Protein AF-A0AAV8TNM1-F1 (afdb_monomer_lite)

InterPro domains:
  IPR029068 Glyoxalase/Bleomycin resistance protein/Dihydroxybiphenyl dioxygenase [SSF54593] (6-92)
  IPR052164 Anthracycline and Secondary Metabolite Biosynthesis Protein [PTHR33993] (39-92)

pLDDT: mean 73.24, std 15.7, range [40.53, 92.38]

Organi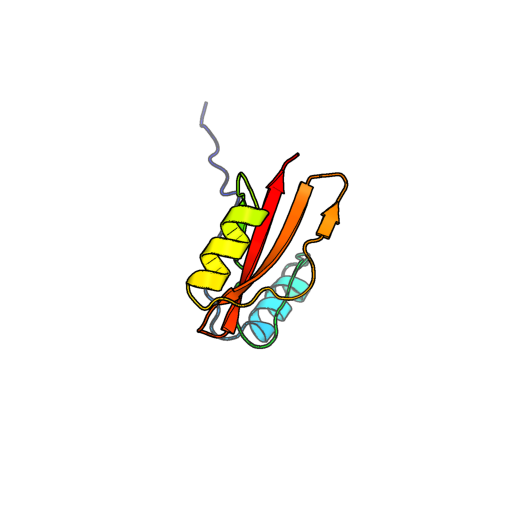sm: NCBI:txid1862640

Foldseek 3Di:
DDDDDDDPDDDDDDPQQVVVCCCCCVVVVDDDPDGDRPDPDAAEDEDQDPVVVQVVQVVVVKDWDDDWDQDPQFIWTWIADPVRHIYIYTYGD

Secondary structure (DSSP, 8-state):
-PPP---S------S-HHHHHHIIIIIS--------SS-S-PEEEE-S-HHHHHHHHHHTT-EE-SPPEEETTEEEEEEE-TTS-EEEEEEE-

Structure (mmCIF, N/CA/C/O backbone):
data_AF-A0AAV8TNM1-F1
#
_entry.id   AF-A0AAV8TNM1-F1
#
loop_
_atom_site.group_PDB
_atom_site.id
_atom_site.type_symbol
_atom_site.label_atom_id
_atom_site.label_alt_id
_atom_site.label_comp_id
_atom_site.label_asym_id
_atom_site.label_entity_id
_atom_site.label_seq_id
_atom_site.pdbx_PDB_ins_code
_atom_site.Cartn_x
_atom_site.Cartn_y
_atom_site.Cartn_z
_atom_site.occupancy
_atom_site.B_iso_or_equiv
_atom_site.auth_seq_id
_atom_site.auth_comp_id
_atom_site.auth_asym_id
_atom_site.auth_atom_id
_atom_site.pdbx_PDB_model_num
ATOM 1 N N . MET A 1 1 ? 6.955 33.857 23.801 1.00 40.53 1 MET A N 1
ATOM 2 C CA . MET A 1 1 ? 6.569 32.438 23.641 1.00 40.53 1 MET A CA 1
ATOM 3 C C . MET A 1 1 ? 6.486 32.152 22.151 1.00 40.53 1 MET A C 1
ATOM 5 O O . MET A 1 1 ? 5.582 32.664 21.510 1.00 40.53 1 MET A O 1
ATOM 9 N N . GLY A 1 2 ? 7.484 31.472 21.580 1.00 48.34 2 GLY A N 1
ATOM 10 C CA . GLY A 1 2 ? 7.505 31.113 20.157 1.00 48.34 2 GLY A CA 1
ATOM 11 C C . GLY A 1 2 ? 6.959 29.702 19.973 1.00 48.34 2 GLY A C 1
ATOM 12 O O . GLY A 1 2 ? 7.419 28.787 20.651 1.00 48.34 2 GLY A O 1
ATOM 13 N N . ALA A 1 3 ? 5.962 29.528 19.107 1.00 51.78 3 ALA A N 1
ATOM 14 C CA . ALA A 1 3 ? 5.466 28.207 18.745 1.00 51.78 3 ALA A CA 1
ATOM 15 C C . ALA A 1 3 ? 6.515 27.501 17.872 1.00 51.78 3 ALA A C 1
ATOM 17 O O . ALA A 1 3 ? 6.896 28.015 16.821 1.00 51.78 3 ALA A O 1
ATOM 18 N N . ALA A 1 4 ? 6.996 26.340 18.317 1.00 55.97 4 ALA A N 1
ATOM 19 C CA . ALA A 1 4 ? 7.820 25.468 17.494 1.00 55.97 4 ALA A CA 1
ATOM 20 C C . ALA A 1 4 ? 6.903 24.709 16.530 1.00 55.97 4 ALA A C 1
ATOM 22 O O . ALA A 1 4 ? 6.021 23.967 16.957 1.00 55.97 4 ALA A O 1
ATOM 23 N N . VAL A 1 5 ? 7.096 24.922 15.231 1.00 52.78 5 VAL A N 1
ATOM 24 C CA . VAL A 1 5 ? 6.394 24.178 14.184 1.00 52.78 5 VAL A CA 1
ATOM 25 C C . VAL A 1 5 ? 7.251 22.958 13.859 1.00 52.78 5 VAL A C 1
ATOM 27 O O . VAL A 1 5 ? 8.383 23.110 13.402 1.00 52.78 5 VAL A O 1
ATOM 30 N N . SER A 1 6 ? 6.757 21.754 14.141 1.00 52.16 6 SER A N 1
ATOM 31 C CA . SER A 1 6 ? 7.439 20.509 13.787 1.00 52.16 6 SER A CA 1
ATOM 32 C C . SER A 1 6 ? 6.894 19.969 12.468 1.00 52.16 6 SER A C 1
ATOM 34 O O . SER A 1 6 ? 5.687 19.849 12.262 1.00 52.16 6 SER A O 1
ATOM 36 N N . PHE A 1 7 ? 7.798 19.634 11.553 1.00 46.84 7 PHE A N 1
ATOM 37 C CA . PHE A 1 7 ? 7.451 18.903 10.342 1.00 46.84 7 PHE A CA 1
ATOM 38 C C . PHE A 1 7 ? 7.457 17.413 10.680 1.00 46.84 7 PHE A C 1
ATOM 40 O O . PHE A 1 7 ? 8.500 16.852 10.996 1.00 46.84 7 PHE A O 1
ATOM 47 N N . ILE A 1 8 ? 6.278 16.790 10.664 1.00 63.72 8 ILE A N 1
ATOM 48 C CA . ILE A 1 8 ? 6.102 15.372 11.025 1.00 63.72 8 ILE A CA 1
ATOM 49 C C . ILE A 1 8 ? 6.374 14.465 9.812 1.00 63.72 8 ILE A C 1
ATOM 51 O O . ILE A 1 8 ? 6.746 13.307 9.971 1.00 63.72 8 ILE A O 1
ATOM 55 N N . TR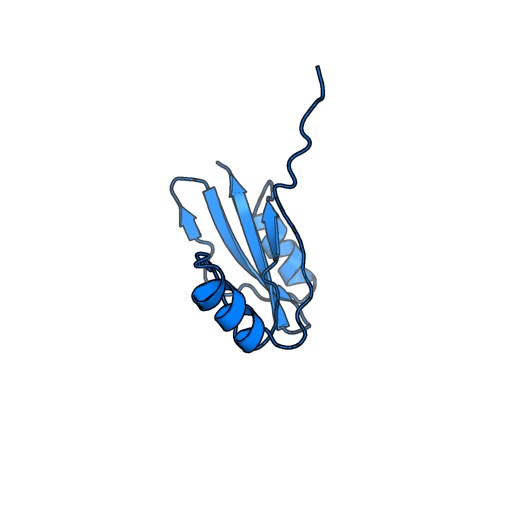P A 1 9 ? 6.264 15.005 8.593 1.00 43.41 9 TRP A N 1
ATOM 56 C CA . TRP A 1 9 ? 6.467 14.261 7.352 1.00 43.41 9 TRP A CA 1
ATOM 57 C C . TRP A 1 9 ? 7.205 15.120 6.324 1.00 43.41 9 TRP A C 1
ATOM 59 O O . TRP A 1 9 ? 6.773 16.231 6.017 1.00 43.41 9 TRP A O 1
ATOM 69 N N . ILE A 1 10 ? 8.313 14.601 5.789 1.00 60.34 10 ILE A N 1
ATOM 70 C CA . ILE A 1 10 ? 9.089 15.233 4.716 1.00 60.34 10 ILE A CA 1
ATOM 71 C C . ILE A 1 10 ? 9.100 14.282 3.522 1.00 60.34 10 ILE A C 1
ATOM 73 O O . ILE A 1 10 ? 9.530 13.136 3.635 1.00 60.34 10 ILE A O 1
ATOM 77 N N . LEU A 1 11 ? 8.618 14.764 2.375 1.00 58.28 11 LEU A N 1
ATOM 78 C CA . LEU A 1 11 ? 8.657 14.032 1.114 1.00 58.28 11 LEU A CA 1
ATOM 79 C C . LEU A 1 11 ? 9.898 14.450 0.317 1.00 58.28 11 LEU A C 1
ATOM 81 O O . LEU A 1 11 ? 9.967 15.577 -0.169 1.00 58.28 11 LEU A O 1
ATOM 85 N N . GLN A 1 12 ? 10.857 13.538 0.149 1.00 59.47 12 GLN A N 1
ATOM 86 C CA . GLN A 1 12 ? 12.028 13.738 -0.709 1.00 59.47 12 GLN A CA 1
ATOM 87 C C . GLN A 1 12 ? 11.995 12.763 -1.892 1.00 59.47 12 GLN A C 1
ATOM 89 O O . GLN A 1 12 ? 12.019 11.546 -1.718 1.00 59.47 12 GLN A O 1
ATOM 94 N N . LEU A 1 13 ? 11.950 13.300 -3.112 1.00 52.66 13 LEU A N 1
ATOM 95 C CA . LEU A 1 13 ? 12.021 12.522 -4.351 1.00 52.66 13 LEU A CA 1
ATOM 96 C C . LEU A 1 13 ? 13.474 12.115 -4.623 1.00 52.66 13 LEU A C 1
ATOM 98 O O . LEU A 1 13 ? 14.308 12.957 -4.945 1.00 52.66 13 LEU A O 1
ATOM 102 N N . HIS A 1 14 ? 13.773 10.819 -4.520 1.00 61.41 14 HIS A N 1
ATOM 103 C CA . HIS A 1 14 ? 15.078 10.266 -4.888 1.00 61.41 14 HIS A CA 1
ATOM 104 C C . HIS A 1 14 ? 14.989 9.492 -6.200 1.00 61.41 14 HIS A C 1
ATOM 106 O O . HIS A 1 14 ? 14.178 8.575 -6.338 1.00 61.41 14 HIS A O 1
ATOM 112 N N . LYS A 1 15 ? 15.867 9.859 -7.141 1.00 55.53 15 LYS A N 1
ATOM 113 C CA . LYS A 1 15 ? 16.033 9.192 -8.439 1.00 55.53 15 LYS A CA 1
ATOM 114 C C . LYS A 1 15 ? 16.498 7.739 -8.281 1.00 55.53 15 LYS A C 1
ATOM 116 O O . LYS A 1 15 ? 16.011 6.871 -8.994 1.00 55.53 15 LYS A O 1
ATOM 121 N N . ASP A 1 16 ? 17.362 7.486 -7.296 1.00 63.25 16 ASP A N 1
ATOM 122 C CA . ASP A 1 16 ? 17.922 6.169 -6.983 1.00 63.25 16 ASP A CA 1
ATOM 123 C C . ASP A 1 16 ? 17.623 5.780 -5.528 1.00 63.25 16 ASP A C 1
ATOM 125 O O . ASP A 1 16 ? 18.370 6.090 -4.595 1.00 63.25 16 ASP A O 1
ATOM 129 N N . VAL A 1 17 ? 16.505 5.076 -5.342 1.00 65.69 17 VAL A N 1
ATOM 130 C CA . VAL A 1 17 ? 16.007 4.584 -4.042 1.00 65.69 17 VAL A CA 1
ATOM 131 C C . VAL A 1 17 ? 17.055 3.783 -3.256 1.00 65.69 17 VAL A C 1
ATOM 133 O O . VAL A 1 17 ? 17.231 4.052 -2.070 1.00 65.69 17 VAL A O 1
ATOM 136 N N . PRO A 1 18 ? 17.802 2.836 -3.865 1.00 65.12 18 PRO A N 1
ATOM 137 C CA . PRO A 1 18 ? 18.732 1.987 -3.118 1.00 65.12 18 PRO A CA 1
ATOM 138 C C . PRO A 1 18 ? 19.913 2.769 -2.533 1.00 65.12 18 PRO A C 1
ATOM 140 O O . PRO A 1 18 ? 20.377 2.470 -1.433 1.00 65.12 18 PRO A 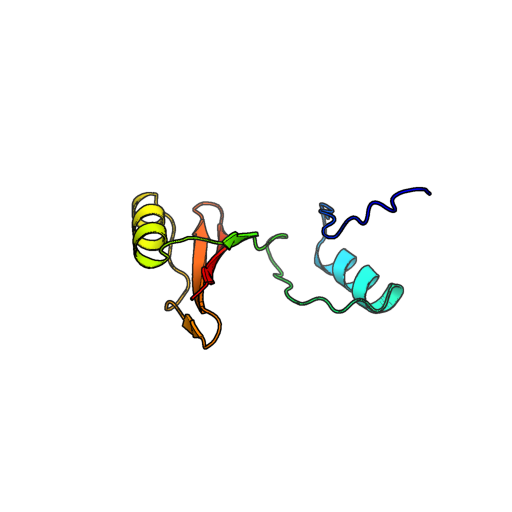O 1
ATOM 143 N N . ILE A 1 19 ? 20.385 3.784 -3.263 1.00 70.06 19 ILE A N 1
ATOM 144 C CA . ILE A 1 19 ? 21.485 4.655 -2.834 1.00 70.06 19 ILE A CA 1
ATOM 145 C C . ILE A 1 19 ? 21.005 5.558 -1.696 1.00 70.06 19 ILE A C 1
ATOM 147 O O . ILE A 1 19 ? 21.696 5.702 -0.689 1.00 70.06 19 ILE A O 1
ATOM 151 N N . ALA A 1 20 ? 19.792 6.102 -1.823 1.00 67.00 20 ALA A N 1
ATOM 152 C CA . ALA A 1 20 ? 19.166 6.907 -0.782 1.00 67.00 20 ALA A CA 1
ATOM 153 C C . ALA A 1 20 ? 19.013 6.115 0.523 1.00 67.00 20 ALA A C 1
ATOM 155 O O . ALA A 1 20 ? 19.437 6.574 1.577 1.00 67.00 20 ALA A O 1
ATOM 156 N N . ILE A 1 21 ? 18.484 4.891 0.444 1.00 67.88 21 ILE A N 1
ATOM 157 C CA . ILE A 1 21 ? 18.294 4.016 1.607 1.00 67.88 21 ILE A CA 1
ATOM 158 C C . ILE A 1 21 ? 19.621 3.750 2.315 1.00 67.88 21 ILE A C 1
ATOM 160 O O . ILE A 1 21 ? 19.679 3.895 3.529 1.00 67.88 21 ILE A O 1
ATOM 164 N N . ARG A 1 22 ? 20.691 3.416 1.578 1.00 64.44 22 ARG A N 1
ATOM 165 C CA . ARG A 1 22 ? 22.029 3.214 2.163 1.00 64.44 22 ARG A CA 1
ATOM 166 C C . ARG A 1 22 ? 22.513 4.456 2.904 1.00 64.44 22 ARG A C 1
ATOM 168 O O . ARG A 1 22 ? 23.019 4.335 4.013 1.00 64.44 22 ARG A O 1
ATOM 175 N N . PHE A 1 23 ? 22.333 5.633 2.313 1.00 68.62 23 PHE A N 1
ATOM 176 C CA . PHE A 1 23 ? 22.727 6.894 2.932 1.00 68.62 23 PHE A CA 1
ATOM 177 C C . PHE A 1 23 ? 21.936 7.176 4.219 1.00 68.62 23 PHE A C 1
ATOM 179 O O . PHE A 1 23 ? 22.527 7.513 5.240 1.00 68.62 23 PHE A O 1
ATOM 186 N N . TYR A 1 24 ? 20.617 6.972 4.206 1.00 64.62 24 TYR A N 1
ATOM 187 C CA . TYR A 1 24 ? 19.768 7.200 5.377 1.00 64.6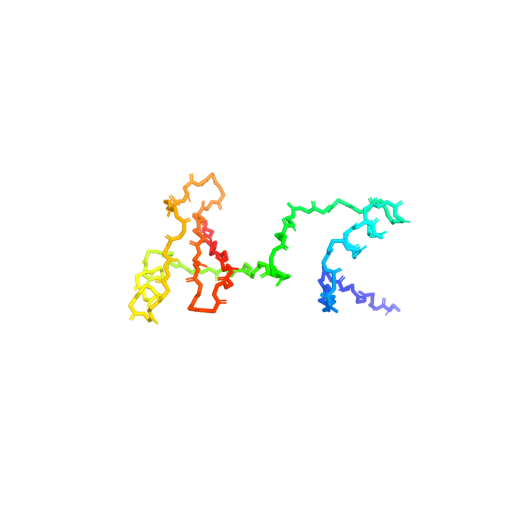2 24 TYR A CA 1
ATOM 188 C C . TYR A 1 24 ? 19.963 6.153 6.477 1.00 64.62 24 TYR A C 1
ATOM 190 O O . TYR A 1 24 ? 20.018 6.506 7.651 1.00 64.62 24 TYR A O 1
ATOM 198 N N . SER A 1 25 ? 20.101 4.875 6.123 1.00 56.78 25 SER A N 1
ATOM 199 C CA . SER A 1 25 ? 20.226 3.804 7.111 1.00 56.78 25 SER A CA 1
ATOM 200 C C . SER A 1 25 ? 21.640 3.692 7.678 1.00 56.78 25 SER A C 1
ATOM 202 O O . SER A 1 25 ? 21.789 3.396 8.851 1.00 56.78 25 SER A O 1
ATOM 204 N N . GLN A 1 26 ? 22.683 3.889 6.861 1.00 67.12 26 GLN A N 1
ATOM 205 C CA . GLN A 1 26 ? 24.079 3.731 7.301 1.00 67.12 26 GLN A CA 1
ATOM 206 C C . GLN A 1 26 ? 24.744 5.057 7.677 1.00 67.12 26 GLN A C 1
ATOM 208 O O . GLN A 1 26 ? 25.659 5.060 8.490 1.00 67.12 26 GLN A O 1
ATOM 213 N N . GLY A 1 27 ? 24.332 6.170 7.066 1.00 62.75 27 GLY A N 1
ATOM 214 C CA . GLY A 1 27 ? 24.903 7.490 7.345 1.00 62.75 27 GLY A CA 1
ATOM 215 C C . GLY A 1 27 ? 24.179 8.249 8.455 1.00 62.75 27 GLY A C 1
ATOM 216 O O . GLY A 1 27 ? 24.804 9.054 9.138 1.00 62.75 27 GLY A O 1
ATOM 217 N N . LEU A 1 28 ? 22.875 8.005 8.630 1.00 67.25 28 LEU A N 1
ATOM 218 C CA . LEU A 1 28 ? 22.020 8.724 9.585 1.00 67.25 28 LEU A CA 1
ATOM 219 C C . LEU A 1 28 ? 21.327 7.803 10.607 1.00 67.25 28 LEU A C 1
ATOM 221 O O . LEU A 1 28 ? 20.585 8.305 11.446 1.00 67.25 28 LEU A O 1
ATOM 225 N N . ASP A 1 29 ? 21.567 6.486 10.549 1.00 67.12 29 ASP A N 1
ATOM 226 C CA . ASP A 1 29 ? 20.996 5.477 11.463 1.00 67.12 29 ASP A CA 1
ATOM 227 C C . ASP A 1 29 ? 19.452 5.486 11.545 1.00 67.12 29 ASP A C 1
ATOM 229 O O . ASP A 1 29 ? 18.835 5.132 12.552 1.00 67.12 29 ASP A O 1
ATOM 233 N N . PHE A 1 30 ? 18.776 5.887 10.465 1.00 66.12 30 PHE A N 1
ATOM 234 C CA . PHE A 1 30 ? 17.315 5.876 10.425 1.00 66.12 30 PHE A CA 1
ATOM 235 C C . PHE A 1 30 ? 16.750 4.482 10.140 1.00 66.12 30 PHE A C 1
ATOM 237 O O . PHE A 1 30 ? 17.216 3.753 9.262 1.00 66.12 30 PHE A O 1
ATOM 244 N N . THR A 1 31 ? 15.673 4.135 10.849 1.00 51.50 31 THR A N 1
ATOM 245 C CA . THR A 1 31 ? 14.919 2.899 10.605 1.00 51.50 31 THR A CA 1
ATOM 246 C C . THR A 1 31 ? 14.035 3.075 9.376 1.00 51.50 31 THR A C 1
ATOM 248 O O . THR A 1 31 ? 13.056 3.821 9.399 1.00 51.50 31 THR A O 1
ATOM 251 N N . VAL A 1 32 ? 14.371 2.381 8.289 1.00 57.78 32 VAL A N 1
ATOM 252 C CA . VAL A 1 32 ? 13.567 2.397 7.064 1.00 57.78 32 VAL A CA 1
ATOM 253 C C . VAL A 1 32 ? 12.515 1.292 7.135 1.00 57.78 32 VAL A C 1
ATOM 255 O O . VAL A 1 32 ? 12.856 0.114 7.168 1.00 57.78 32 VAL A O 1
ATOM 258 N N . ASN A 1 33 ? 11.236 1.671 7.172 1.00 52.16 33 ASN A N 1
ATOM 259 C CA . ASN A 1 33 ? 10.140 0.726 7.414 1.00 52.16 33 ASN A CA 1
ATOM 260 C C . ASN A 1 33 ? 9.733 -0.076 6.157 1.00 52.16 33 ASN A C 1
ATOM 262 O O . ASN A 1 33 ? 9.336 -1.230 6.263 1.00 52.16 33 ASN A O 1
ATOM 266 N N . VAL A 1 34 ? 9.836 0.511 4.955 1.00 50.72 34 VAL A N 1
ATOM 267 C CA . VAL A 1 34 ? 9.462 -0.145 3.685 1.00 50.72 34 VAL A CA 1
ATOM 268 C C . VAL A 1 34 ? 10.355 0.342 2.538 1.00 50.72 34 VAL A C 1
ATOM 270 O O . VAL A 1 34 ? 10.500 1.546 2.333 1.00 50.72 34 VAL A O 1
ATOM 273 N N . CYS A 1 35 ? 10.912 -0.593 1.759 1.00 52.22 35 CYS A N 1
ATOM 274 C CA . CYS A 1 35 ? 11.764 -0.328 0.593 1.00 52.22 35 CYS A CA 1
ATOM 275 C C . CYS A 1 35 ? 11.347 -1.208 -0.592 1.00 52.22 35 CYS A C 1
ATOM 277 O O . CYS A 1 35 ? 11.499 -2.427 -0.525 1.00 52.22 35 CYS A O 1
ATOM 279 N N . THR A 1 36 ? 10.906 -0.613 -1.704 1.00 54.22 36 THR A N 1
ATOM 280 C CA . THR A 1 36 ? 10.555 -1.369 -2.919 1.00 54.22 36 THR A CA 1
ATOM 281 C C . THR A 1 36 ? 11.573 -1.100 -4.026 1.00 54.22 36 THR A C 1
ATOM 283 O O . THR A 1 36 ? 11.772 0.038 -4.442 1.00 54.22 36 THR A O 1
ATOM 286 N N . LEU A 1 37 ? 12.216 -2.161 -4.525 1.00 50.84 37 LEU A N 1
ATOM 287 C CA . LEU A 1 37 ? 13.365 -2.100 -5.444 1.00 50.84 37 LEU A CA 1
ATOM 288 C C . LEU A 1 37 ? 13.070 -1.528 -6.840 1.00 50.84 37 LEU A C 1
ATOM 290 O O . LEU A 1 37 ? 14.012 -1.232 -7.569 1.00 50.84 37 LEU A O 1
ATOM 294 N N . ARG A 1 38 ? 11.798 -1.404 -7.242 1.00 50.66 38 ARG A N 1
ATOM 295 C CA . ARG A 1 38 ? 11.439 -0.979 -8.607 1.00 50.66 38 ARG A CA 1
ATOM 296 C C . ARG A 1 38 ? 10.798 0.394 -8.717 1.00 50.66 38 ARG A C 1
ATOM 298 O O . ARG A 1 38 ? 10.986 1.014 -9.752 1.00 50.66 38 ARG A O 1
ATOM 305 N N . TYR A 1 39 ? 10.127 0.899 -7.686 1.00 47.25 39 TYR A N 1
ATOM 306 C CA . TYR A 1 39 ? 9.574 2.250 -7.700 1.00 47.25 39 TYR A CA 1
ATOM 307 C C . TYR A 1 39 ? 9.526 2.804 -6.279 1.00 47.25 39 TYR A C 1
ATOM 309 O O . TYR A 1 39 ? 8.903 2.224 -5.390 1.00 47.25 39 TYR A O 1
ATOM 317 N N . SER A 1 40 ? 10.220 3.929 -6.094 1.00 51.31 40 SER A N 1
ATOM 318 C CA . SER A 1 40 ? 10.034 4.844 -4.973 1.00 51.31 40 SER A CA 1
ATOM 319 C C . SER A 1 40 ? 8.546 5.096 -4.769 1.00 51.31 40 SER A C 1
ATOM 321 O O . SER A 1 40 ? 7.861 5.454 -5.725 1.00 51.31 40 SER A O 1
ATOM 323 N N . PHE A 1 41 ? 8.123 5.017 -3.507 1.00 54.00 41 PHE A N 1
ATOM 324 C CA . PHE A 1 41 ? 6.862 5.530 -2.970 1.00 54.00 41 PHE A CA 1
ATOM 325 C C . PHE A 1 41 ? 5.689 4.532 -2.924 1.00 54.00 41 PHE A C 1
ATOM 327 O O . PHE A 1 41 ? 4.978 4.312 -3.901 1.00 54.00 41 PHE A O 1
ATOM 334 N N . MET A 1 42 ? 5.468 3.962 -1.732 1.00 62.44 42 MET A N 1
ATOM 335 C CA . MET A 1 42 ? 4.194 3.358 -1.335 1.00 62.44 42 MET A CA 1
ATOM 336 C C . MET A 1 42 ? 3.363 4.446 -0.656 1.00 62.44 42 MET A C 1
ATOM 338 O O . MET A 1 42 ? 3.776 5.010 0.357 1.00 62.44 42 MET A O 1
ATOM 342 N N . LEU A 1 43 ? 2.217 4.771 -1.241 1.00 67.56 43 LEU A N 1
ATOM 343 C CA . LEU A 1 43 ? 1.310 5.795 -0.731 1.00 67.56 43 LEU A CA 1
ATOM 344 C C . LEU A 1 43 ? 0.282 5.155 0.197 1.00 67.56 43 LEU A C 1
ATOM 346 O O . LEU A 1 43 ? -0.495 4.326 -0.265 1.00 67.56 43 LEU A O 1
ATOM 350 N N . SER A 1 44 ? 0.257 5.546 1.472 1.00 76.69 44 SER A N 1
ATOM 351 C CA . SER A 1 44 ? -0.753 5.079 2.429 1.00 76.69 44 SER A CA 1
ATOM 352 C C . SER A 1 44 ? -1.892 6.085 2.554 1.00 76.69 44 SER A C 1
ATOM 354 O O . SER A 1 44 ? -1.653 7.247 2.878 1.00 76.69 44 SER A O 1
ATOM 356 N N . PHE A 1 45 ? -3.124 5.636 2.329 1.00 82.44 45 PHE A N 1
ATOM 357 C CA . PHE A 1 45 ? -4.334 6.440 2.461 1.00 82.44 45 PHE A CA 1
ATOM 358 C C . PHE A 1 45 ? -5.254 5.858 3.526 1.00 82.44 45 PHE A C 1
ATOM 360 O O . PHE A 1 45 ? -5.595 4.676 3.486 1.00 82.44 45 PHE A O 1
ATOM 367 N N . THR A 1 46 ? -5.701 6.713 4.441 1.00 86.62 46 THR A N 1
ATOM 368 C CA . THR A 1 46 ? -6.769 6.365 5.375 1.00 86.62 46 THR A CA 1
ATOM 369 C C . THR A 1 46 ? -8.117 6.497 4.672 1.00 86.62 46 THR A C 1
ATOM 371 O O . THR A 1 46 ? -8.400 7.532 4.067 1.00 86.62 46 THR A O 1
ATOM 374 N N . VAL A 1 47 ? -8.942 5.457 4.735 1.00 89.00 47 VAL A N 1
ATOM 375 C CA . VAL A 1 47 ? -10.260 5.380 4.097 1.00 89.00 47 VAL A CA 1
ATOM 376 C C . VAL A 1 47 ? -11.315 5.002 5.127 1.00 89.00 47 VAL A C 1
ATOM 378 O O . VAL A 1 47 ? -11.022 4.286 6.077 1.00 89.00 47 VAL A O 1
ATOM 381 N N . ASN A 1 48 ? -12.548 5.470 4.937 1.00 88.00 48 ASN A N 1
ATOM 382 C CA . ASN A 1 48 ? -13.643 5.159 5.861 1.00 88.00 48 ASN A CA 1
ATOM 383 C C . ASN A 1 48 ? -14.249 3.770 5.622 1.00 88.00 48 ASN A C 1
ATOM 385 O O . ASN A 1 48 ? -14.823 3.199 6.537 1.00 88.00 48 ASN A O 1
ATOM 389 N N . ASP A 1 49 ? -14.169 3.257 4.392 1.00 90.12 49 ASP A N 1
ATOM 390 C CA . ASP A 1 49 ? -14.662 1.927 4.037 1.00 90.12 49 ASP A CA 1
ATOM 391 C C . ASP A 1 49 ? -13.764 1.321 2.948 1.00 90.12 49 ASP A C 1
ATOM 393 O O . ASP A 1 49 ? -13.715 1.773 1.796 1.00 90.12 49 ASP A O 1
ATOM 397 N N . ILE A 1 50 ? -12.999 0.305 3.336 1.00 91.44 50 ILE A N 1
ATOM 398 C CA . ILE A 1 50 ? -11.984 -0.329 2.503 1.00 91.44 50 ILE A CA 1
ATOM 399 C C . ILE A 1 50 ? -12.628 -1.171 1.404 1.00 91.44 50 ILE A C 1
ATOM 401 O O . ILE A 1 50 ? -12.126 -1.194 0.285 1.00 91.44 50 ILE A O 1
ATOM 405 N N . ASN A 1 51 ? -13.773 -1.802 1.670 1.00 92.12 51 ASN A N 1
ATOM 406 C CA . ASN A 1 51 ? -14.432 -2.706 0.729 1.00 92.12 51 ASN A CA 1
ATOM 407 C C . ASN A 1 51 ? -14.977 -1.951 -0.492 1.00 92.12 51 ASN A C 1
ATOM 409 O O . ASN A 1 51 ? -14.739 -2.339 -1.640 1.00 92.12 51 ASN A O 1
ATOM 413 N N . SER A 1 52 ? -15.676 -0.843 -0.257 1.00 92.00 52 SER A N 1
ATOM 414 C CA . SER A 1 52 ? -16.183 0.048 -1.298 1.00 92.00 52 SER A CA 1
ATOM 415 C C . SER A 1 52 ? -15.042 0.722 -2.054 1.00 92.00 52 SER A C 1
ATOM 417 O O . SER A 1 52 ? -15.083 0.791 -3.284 1.00 92.00 52 SER A O 1
ATOM 419 N N . THR A 1 53 ? -13.987 1.151 -1.353 1.00 90.56 53 THR A N 1
ATOM 420 C CA . THR A 1 53 ? -12.831 1.800 -1.984 1.00 90.56 53 THR A CA 1
ATOM 421 C C . THR A 1 53 ? -12.072 0.834 -2.890 1.00 90.56 53 THR A C 1
ATOM 423 O O . THR A 1 53 ? -11.805 1.168 -4.043 1.00 90.56 53 THR A O 1
ATOM 426 N N . VAL A 1 54 ? -11.783 -0.381 -2.417 1.00 91.31 54 VAL A N 1
ATOM 427 C CA . VAL A 1 54 ? -11.146 -1.443 -3.210 1.00 91.31 54 VAL A CA 1
ATOM 428 C C . VAL A 1 54 ? -11.991 -1.770 -4.438 1.00 91.31 54 VAL A C 1
ATOM 430 O O . VAL A 1 54 ? -11.476 -1.761 -5.551 1.00 91.31 54 VAL A O 1
ATOM 433 N N . THR A 1 55 ? -13.304 -1.961 -4.277 1.00 92.31 55 THR A N 1
ATOM 434 C CA . THR A 1 55 ? -14.218 -2.250 -5.399 1.00 92.31 55 THR A CA 1
ATOM 435 C C . THR A 1 55 ? -14.220 -1.130 -6.443 1.00 92.31 55 THR A C 1
ATOM 437 O O . THR A 1 55 ? -14.162 -1.390 -7.649 1.00 92.31 55 THR A O 1
ATOM 440 N N . LYS A 1 56 ? -14.230 0.130 -5.992 1.00 87.94 56 LYS A N 1
ATOM 441 C CA . LYS A 1 56 ? -14.168 1.304 -6.868 1.00 87.94 56 LYS A CA 1
ATOM 442 C C . LYS A 1 56 ? -12.844 1.373 -7.624 1.00 87.94 56 LYS A C 1
ATOM 444 O O . LYS A 1 56 ? -12.849 1.614 -8.826 1.00 87.94 56 LYS A O 1
ATOM 449 N N . LEU A 1 57 ? -11.721 1.146 -6.945 1.00 85.50 57 LEU A N 1
ATOM 450 C CA . LEU A 1 57 ? -10.399 1.159 -7.571 1.00 85.50 57 LEU A CA 1
ATOM 451 C C . LEU A 1 57 ? -10.217 -0.005 -8.552 1.00 85.50 57 LEU A C 1
ATOM 453 O O . LEU A 1 57 ? -9.666 0.207 -9.629 1.00 85.50 57 LEU A O 1
ATOM 457 N N . MET A 1 58 ? -10.747 -1.192 -8.240 1.00 88.88 58 MET A N 1
ATOM 458 C CA . MET A 1 58 ? -10.773 -2.318 -9.180 1.00 88.88 58 MET A CA 1
ATOM 459 C C . MET A 1 58 ? -11.595 -2.000 -10.432 1.00 88.88 58 MET A C 1
ATOM 461 O O . MET A 1 58 ? -11.158 -2.269 -11.546 1.00 88.88 58 MET A O 1
ATOM 465 N N . SER A 1 59 ? -12.741 -1.332 -10.272 1.00 86.94 59 SER A N 1
ATOM 466 C CA . SER A 1 59 ? -13.568 -0.880 -11.404 1.00 86.94 59 SER A CA 1
ATOM 467 C C . SER A 1 59 ? -12.867 0.156 -12.293 1.00 86.94 59 SER A C 1
ATOM 469 O O . SER A 1 59 ? -13.210 0.295 -13.463 1.00 86.94 59 SER A O 1
ATOM 471 N N . LEU A 1 60 ? -11.880 0.881 -11.756 1.00 87.00 60 LEU A N 1
ATOM 472 C CA . LEU A 1 60 ? -11.056 1.844 -12.493 1.00 87.00 60 LEU A CA 1
ATOM 473 C C . LEU A 1 60 ? -9.810 1.207 -13.140 1.00 87.00 60 LEU A C 1
ATOM 475 O O . LEU A 1 60 ? -9.017 1.924 -13.745 1.00 87.00 60 LEU A O 1
ATOM 479 N N . GLY A 1 61 ? -9.630 -0.114 -13.026 1.00 84.25 61 GLY A N 1
ATOM 480 C CA . GLY A 1 61 ? -8.495 -0.850 -13.593 1.00 84.25 61 GLY A CA 1
ATOM 481 C C . GLY A 1 61 ? -7.318 -1.055 -12.636 1.00 84.25 61 GLY A C 1
ATOM 482 O O . GLY A 1 61 ? -6.248 -1.464 -13.077 1.00 84.25 61 GLY A O 1
ATOM 483 N N . GLY A 1 62 ? -7.482 -0.753 -11.345 1.00 87.12 62 GLY A N 1
ATOM 484 C CA . GLY A 1 62 ? -6.525 -1.156 -10.316 1.00 87.12 62 GLY A CA 1
ATOM 485 C C . GLY A 1 62 ? -6.645 -2.643 -9.980 1.00 87.12 62 GLY A C 1
ATOM 486 O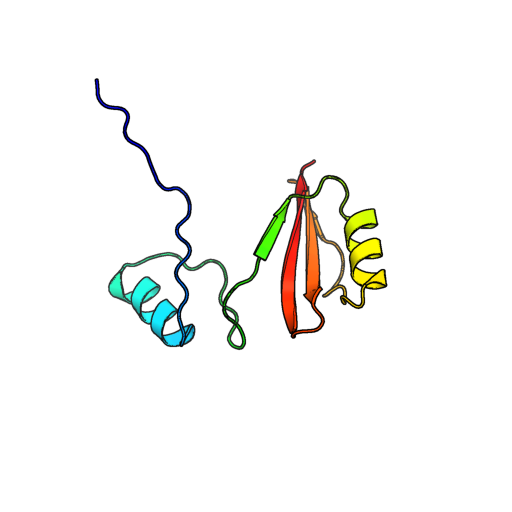 O . GLY A 1 62 ? -7.709 -3.240 -10.113 1.00 87.12 62 GLY A O 1
ATOM 487 N N . GLU A 1 63 ? -5.569 -3.244 -9.492 1.00 89.06 63 GLU A N 1
ATOM 488 C CA . GLU A 1 63 ? -5.565 -4.636 -9.036 1.00 89.06 63 GLU A CA 1
ATOM 489 C C . GLU A 1 63 ? -5.390 -4.683 -7.522 1.00 89.06 63 GLU A C 1
ATOM 491 O O . GLU A 1 63 ? -4.567 -3.961 -6.964 1.00 89.06 63 GLU A O 1
ATOM 496 N N . LEU A 1 64 ? -6.154 -5.529 -6.836 1.00 90.31 64 LEU A N 1
ATOM 497 C CA . LEU A 1 64 ? -5.930 -5.785 -5.417 1.00 90.31 64 LEU A CA 1
ATOM 498 C C . LEU A 1 64 ? -4.732 -6.738 -5.264 1.00 90.31 64 LEU A C 1
ATOM 500 O O . LEU A 1 64 ? -4.736 -7.843 -5.805 1.00 90.31 64 LEU A O 1
ATOM 504 N N . ASP A 1 65 ? -3.709 -6.308 -4.527 1.00 87.44 65 ASP A N 1
ATOM 505 C CA . ASP A 1 65 ? -2.484 -7.072 -4.290 1.00 87.44 65 ASP A CA 1
ATOM 506 C C . ASP A 1 65 ? -2.622 -7.894 -2.997 1.00 87.44 65 ASP A C 1
ATOM 508 O O . ASP A 1 65 ? -2.310 -7.440 -1.893 1.00 87.44 65 ASP A O 1
ATOM 512 N N . GLY A 1 66 ? -3.146 -9.114 -3.142 1.00 87.94 66 GLY A N 1
ATOM 513 C CA . GLY A 1 66 ? -3.408 -10.036 -2.033 1.00 87.94 66 GLY A CA 1
ATOM 514 C C . GLY A 1 66 ? -4.737 -9.785 -1.300 1.00 87.94 66 GLY A C 1
ATOM 515 O O . GLY A 1 66 ? -5.556 -8.980 -1.731 1.00 87.94 66 GLY A O 1
ATOM 516 N N . PRO A 1 67 ? -5.015 -10.512 -0.203 1.00 90.06 67 PRO A N 1
ATOM 517 C CA . PRO A 1 67 ? -6.252 -10.342 0.553 1.00 90.06 67 PRO A CA 1
ATOM 518 C C . PRO A 1 67 ? -6.226 -9.076 1.420 1.00 90.06 67 PRO A C 1
ATOM 520 O O . PRO A 1 67 ? -5.172 -8.644 1.889 1.00 90.06 67 PRO A O 1
ATOM 523 N N . ILE A 1 68 ? -7.412 -8.536 1.713 1.00 92.38 68 ILE A N 1
ATOM 524 C CA . ILE A 1 68 ? -7.585 -7.506 2.744 1.00 92.38 68 ILE A CA 1
ATOM 525 C C . ILE A 1 68 ? -7.227 -8.127 4.100 1.00 92.38 68 ILE A C 1
ATOM 527 O O . ILE A 1 68 ? -7.774 -9.163 4.486 1.00 92.38 68 ILE A O 1
ATOM 531 N N . LYS A 1 69 ? -6.295 -7.501 4.817 1.00 91.00 69 LYS A N 1
ATOM 532 C CA . LYS A 1 69 ? -5.874 -7.910 6.157 1.00 91.00 69 LYS A CA 1
ATOM 533 C C . LYS A 1 69 ? -6.744 -7.232 7.202 1.00 91.00 69 LYS A C 1
ATOM 535 O O . LYS A 1 69 ? -6.951 -6.023 7.157 1.00 91.00 69 LYS A O 1
ATOM 540 N N . TYR A 1 70 ? -7.210 -8.020 8.159 1.00 90.00 70 TYR A N 1
ATOM 541 C CA . TYR A 1 70 ? -7.973 -7.547 9.306 1.00 90.00 70 TYR A CA 1
ATOM 542 C C . TYR A 1 70 ? -7.065 -7.616 10.525 1.00 90.00 70 TYR A C 1
ATOM 544 O O . TYR A 1 70 ? -6.720 -8.706 10.979 1.00 90.00 70 TYR A O 1
ATOM 552 N N . GLU A 1 71 ? -6.645 -6.459 11.019 1.00 85.38 71 GLU A N 1
ATOM 553 C CA . GLU A 1 71 ? -5.783 -6.350 12.188 1.00 85.38 71 GLU A CA 1
ATOM 554 C C . GLU A 1 71 ? -6.534 -5.733 13.368 1.00 85.38 71 GLU A C 1
ATOM 556 O O . GLU A 1 71 ? -7.601 -5.139 13.221 1.00 85.38 71 GLU A O 1
ATOM 561 N N . ILE A 1 72 ? -5.954 -5.858 14.563 1.00 84.44 72 ILE A N 1
ATOM 562 C CA . ILE A 1 72 ? -6.533 -5.334 15.810 1.00 84.44 72 ILE A CA 1
ATOM 563 C C . ILE A 1 72 ? -6.748 -3.811 15.793 1.00 84.44 72 ILE A C 1
ATOM 565 O O . ILE A 1 72 ? -7.591 -3.312 16.530 1.00 84.44 72 ILE A O 1
ATOM 569 N N . HIS A 1 73 ? -6.000 -3.081 14.962 1.00 82.88 73 HIS A N 1
ATOM 570 C CA . HIS A 1 73 ? -6.068 -1.622 14.859 1.00 82.88 73 HIS A CA 1
ATOM 571 C C . HIS A 1 73 ? -6.883 -1.132 13.653 1.00 82.88 73 HIS A C 1
ATOM 573 O O . HIS A 1 73 ? -7.093 0.068 13.521 1.00 82.88 73 HIS A O 1
ATOM 579 N N . GLY A 1 74 ? -7.336 -2.023 12.766 1.00 89.19 74 GLY A N 1
ATOM 580 C CA . GLY A 1 74 ? -8.017 -1.630 11.535 1.00 89.19 74 GLY A CA 1
ATOM 581 C C . GLY A 1 74 ? -7.833 -2.624 10.392 1.00 89.19 74 GLY A C 1
ATOM 582 O O . GLY A 1 74 ? -7.175 -3.658 10.527 1.00 89.19 74 GLY A O 1
ATOM 583 N N . LYS A 1 75 ? -8.415 -2.305 9.238 1.00 91.62 75 LYS A N 1
ATOM 584 C CA . LYS A 1 75 ? -8.287 -3.096 8.007 1.00 91.62 75 LYS A CA 1
ATOM 585 C C . LYS A 1 75 ? -7.215 -2.493 7.111 1.00 91.62 75 LYS A C 1
ATOM 587 O O . LYS A 1 75 ? -7.111 -1.274 7.004 1.00 91.62 75 LYS A O 1
ATOM 592 N N . VAL A 1 76 ? -6.445 -3.337 6.436 1.00 90.69 76 VAL A N 1
ATOM 593 C CA . VAL A 1 76 ? -5.370 -2.921 5.528 1.00 90.69 76 VAL A CA 1
ATOM 594 C C . VAL A 1 76 ? -5.511 -3.640 4.192 1.00 90.69 76 VAL A C 1
ATOM 596 O O . VAL A 1 76 ? -5.739 -4.847 4.151 1.00 90.69 76 VAL A O 1
ATOM 599 N N . ALA A 1 77 ? -5.338 -2.919 3.090 1.00 90.44 77 ALA A N 1
ATOM 600 C CA . ALA A 1 77 ? -5.328 -3.484 1.744 1.00 90.44 77 ALA A CA 1
ATOM 601 C C . ALA A 1 77 ? -4.216 -2.847 0.909 1.00 90.44 77 ALA A C 1
ATOM 603 O O . ALA A 1 77 ? -3.921 -1.667 1.071 1.00 90.44 77 ALA A O 1
ATOM 604 N N . ALA A 1 78 ? -3.618 -3.606 -0.005 1.00 90.19 78 ALA A N 1
ATOM 605 C CA . ALA A 1 78 ? -2.659 -3.081 -0.970 1.00 90.19 78 ALA A CA 1
ATOM 606 C C . ALA A 1 78 ? -3.288 -3.098 -2.366 1.00 90.19 78 ALA A C 1
ATOM 608 O O . ALA A 1 78 ? -3.835 -4.109 -2.788 1.00 90.19 78 ALA A O 1
ATOM 609 N N . MET A 1 79 ? -3.223 -1.982 -3.081 1.00 88.06 79 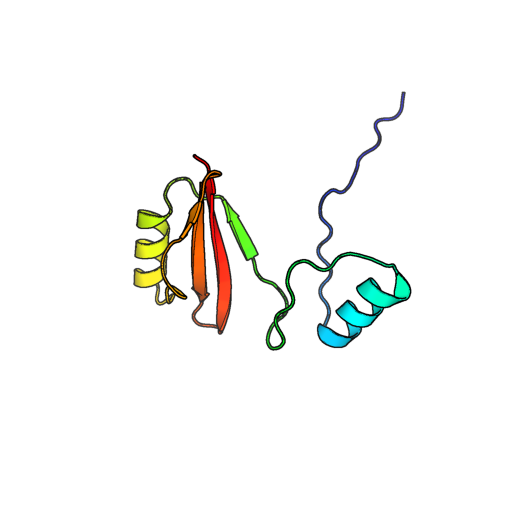MET A N 1
ATOM 610 C CA . MET A 1 79 ? -3.762 -1.821 -4.427 1.00 88.06 79 MET A CA 1
ATOM 611 C C . MET A 1 79 ? -2.630 -1.481 -5.390 1.00 88.06 79 MET A C 1
ATOM 613 O O . MET A 1 79 ? -1.855 -0.560 -5.147 1.00 88.06 79 MET A O 1
ATOM 617 N N . ARG A 1 80 ? -2.552 -2.177 -6.517 1.00 85.94 80 ARG A N 1
ATOM 618 C CA . ARG A 1 80 ? -1.661 -1.858 -7.627 1.00 85.94 80 ARG A CA 1
ATOM 619 C C . ARG A 1 80 ? -2.393 -0.988 -8.645 1.00 85.94 80 ARG A C 1
ATOM 621 O O . ARG A 1 80 ? -3.454 -1.347 -9.146 1.00 85.94 80 ARG A O 1
ATOM 628 N N . CYS A 1 81 ? -1.821 0.167 -8.951 1.00 77.25 81 CYS A N 1
ATOM 629 C CA . CYS A 1 81 ? -2.291 1.060 -10.005 1.00 77.25 81 CYS A CA 1
ATOM 630 C C . CYS A 1 81 ? -1.872 0.566 -11.395 1.00 77.25 81 CYS A C 1
ATOM 632 O O . CYS A 1 81 ? -0.907 -0.183 -11.534 1.00 77.25 81 CYS A O 1
ATOM 634 N N . LEU A 1 82 ? -2.511 1.101 -12.441 1.00 74.19 82 LEU A N 1
ATOM 635 C CA . LEU A 1 82 ? -2.215 0.779 -13.845 1.00 74.19 82 LEU A CA 1
ATOM 636 C C . LEU A 1 82 ? -0.760 1.074 -14.262 1.00 74.19 82 LEU A C 1
ATOM 638 O O . LEU A 1 82 ? -0.259 0.505 -15.224 1.00 74.19 82 LEU A O 1
ATOM 642 N N . ASN A 1 83 ? -0.072 1.967 -13.548 1.00 68.19 83 ASN A N 1
ATOM 643 C CA . ASN A 1 83 ? 1.339 2.304 -13.770 1.00 68.19 83 ASN A CA 1
ATOM 644 C C . ASN A 1 83 ? 2.315 1.441 -12.947 1.00 68.19 83 ASN A C 1
ATOM 646 O O . ASN A 1 83 ? 3.515 1.704 -12.949 1.00 68.19 83 ASN A O 1
ATOM 650 N N . GLY A 1 84 ? 1.816 0.428 -12.234 1.00 69.38 84 GLY A N 1
ATOM 651 C CA . GLY A 1 84 ? 2.621 -0.463 -11.402 1.00 69.38 84 GLY A CA 1
ATOM 652 C C . GLY A 1 84 ? 2.990 0.103 -10.027 1.00 69.38 84 GLY A C 1
ATOM 653 O O . GLY A 1 84 ? 3.738 -0.547 -9.297 1.00 69.38 84 GLY A O 1
ATOM 654 N N . HIS A 1 85 ? 2.481 1.280 -9.644 1.00 75.62 85 HIS A N 1
ATOM 655 C CA . HIS A 1 85 ? 2.650 1.794 -8.282 1.00 75.62 85 HIS A CA 1
ATOM 656 C C . HIS A 1 85 ? 1.743 1.072 -7.290 1.00 75.62 85 HIS A C 1
ATOM 658 O O . HIS A 1 85 ? 0.633 0.666 -7.633 1.00 75.62 85 HIS A O 1
ATOM 664 N N . ILE A 1 86 ? 2.213 0.952 -6.048 1.00 79.62 86 ILE A N 1
ATOM 665 C CA . ILE A 1 86 ? 1.468 0.319 -4.960 1.00 79.62 86 ILE A CA 1
ATOM 666 C C . ILE A 1 86 ? 0.925 1.401 -4.027 1.00 79.62 86 ILE A C 1
ATOM 668 O O . ILE A 1 86 ? 1.662 2.220 -3.476 1.00 79.62 86 ILE A O 1
ATOM 672 N N . LEU A 1 87 ? -0.384 1.369 -3.847 1.00 84.31 87 LEU A N 1
ATOM 673 C CA . LEU A 1 87 ? -1.140 2.105 -2.853 1.00 84.31 87 LEU A CA 1
ATOM 674 C C . LEU A 1 87 ? -1.416 1.177 -1.671 1.00 84.31 87 LEU A C 1
ATOM 676 O O . LEU A 1 87 ? -1.776 0.020 -1.851 1.00 84.31 87 LEU A O 1
ATOM 680 N N . SER A 1 88 ? -1.302 1.698 -0.464 1.00 86.56 88 SER A N 1
ATOM 681 C CA . SER A 1 88 ? -1.776 1.065 0.757 1.00 86.56 88 SER A CA 1
ATOM 682 C C . SER A 1 88 ? -3.037 1.785 1.215 1.00 86.56 88 SER A C 1
ATOM 684 O O . SER A 1 88 ? -3.083 3.013 1.245 1.00 86.56 88 SER A O 1
ATOM 686 N N . LEU A 1 89 ? -4.067 1.034 1.567 1.00 88.44 89 LEU A N 1
ATOM 687 C CA . LEU A 1 89 ? -5.307 1.534 2.140 1.00 88.44 89 LEU A CA 1
ATOM 688 C C . LEU A 1 89 ? -5.388 1.072 3.587 1.00 88.44 89 LEU A C 1
ATOM 690 O O . LEU A 1 89 ? -5.087 -0.084 3.882 1.00 88.44 89 LEU A O 1
ATOM 694 N N . TYR A 1 90 ? -5.813 1.968 4.465 1.00 90.88 90 TYR A N 1
ATOM 695 C CA . TYR A 1 90 ? -6.015 1.691 5.878 1.00 90.88 90 TYR A CA 1
ATOM 696 C C . TYR A 1 90 ? -7.385 2.202 6.317 1.00 90.88 90 TYR A C 1
ATOM 698 O O . TYR A 1 90 ? -7.697 3.370 6.118 1.00 90.88 90 TYR A O 1
ATOM 706 N N . GLU A 1 91 ? -8.199 1.343 6.916 1.00 89.94 91 GLU A N 1
ATOM 707 C CA . GLU A 1 91 ? -9.467 1.715 7.543 1.00 89.94 91 GLU A CA 1
ATOM 708 C C . GLU A 1 91 ? -9.334 1.531 9.060 1.00 89.94 91 GLU A C 1
ATOM 710 O O . GLU A 1 91 ? -9.170 0.390 9.503 1.00 89.94 91 GLU A O 1
ATOM 715 N N . PRO A 1 92 ? -9.361 2.610 9.861 1.00 88.94 92 PRO A N 1
ATOM 716 C CA . PRO A 1 92 ? -9.351 2.503 11.316 1.00 88.94 92 PRO A CA 1
ATOM 717 C C . PRO A 1 92 ? -10.669 1.893 11.820 1.00 88.94 92 PRO A C 1
ATOM 719 O O . PRO A 1 92 ? -11.714 2.088 11.199 1.00 88.94 92 PRO A O 1
ATOM 722 N N . VAL A 1 93 ? -10.603 1.160 12.937 1.00 81.00 93 VAL A N 1
ATOM 723 C CA . VAL A 1 93 ? -11.784 0.642 13.664 1.00 81.00 93 VAL A CA 1
ATOM 724 C C . VAL A 1 93 ? -12.597 1.734 14.346 1.00 81.00 93 VAL A C 1
ATOM 726 O O . VAL A 1 93 ? -11.991 2.723 14.820 1.00 81.00 93 VAL A O 1
#

Sequence (93 aa):
MGAAVSFIWILQLHKDVPIAIRFYSQGLDFTVNVCTLRYSFMLSFTVNDINSTVTKLMSLGGELDGPIKYEIHGKVAAMRCLNGHILSLYEPV

Radius of gyration: 16.42 Å; chains: 1; bounding box: 41×43×38 Å